Protein AF-A0A1F7RC94-F1 (afdb_monomer)

Secondary structure (DSSP, 8-state):
--PPPPBGGG---SEEEEE-TTS-EEEEEEHHHHHHHHHHTTSEEEEEETTSSSPEEEEE-HHHHHHHHHHHHHHHHHH-----EE-----TT--HHHHHHHHHHHHHHHHTT-EE-

Mean predicted aligned error: 8.9 Å

Nearest PDB structures (foldseek):
  5lmr-assembly1_X  TM=7.359E-01  e=1.288E-11  Thermus thermophilus HB8
  5me0-assembly1_Y  TM=8.996E-01  e=1.123E-08  Geobacillus stearothermophilus
  6o6d-assembly1_A  TM=9.423E-01  e=6.512E-08  Helicobacter pylori J99
  5lmv-assembly1_X  TM=5.964E-01  e=6.833E-10  Thermus thermophilus HB8
  7po1-assembly1_8  TM=5.540E-01  e=9.787E-06  Homo sapiens

pLDDT: mean 89.44, std 8.55, range [38.66, 96.38]

Structure (mmCIF, N/CA/C/O backbone):
data_AF-A0A1F7RC94-F1
#
_entry.id   AF-A0A1F7RC94-F1
#
loop_
_atom_site.group_PDB
_atom_site.id
_atom_site.type_symbol
_atom_site.label_atom_id
_atom_site.label_alt_id
_atom_site.label_comp_id
_atom_site.label_asym_id
_atom_site.label_entity_id
_atom_site.label_seq_id
_atom_site.pdbx_PDB_ins_code
_atom_site.Cartn_x
_atom_site.Cartn_y
_atom_site.Cartn_z
_atom_site.occupancy
_atom_site.B_iso_or_equiv
_atom_site.auth_seq_id
_atom_site.auth_comp_id
_atom_site.auth_asym_id
_atom_site.auth_atom_id
_atom_site.pdbx_PDB_model_num
ATOM 1 N N . MET A 1 1 ? 5.507 -0.490 7.987 1.00 38.66 1 MET A N 1
ATOM 2 C CA . MET A 1 1 ? 5.847 0.823 7.397 1.00 38.66 1 MET A CA 1
ATOM 3 C C . MET A 1 1 ? 5.309 0.850 5.978 1.00 38.66 1 MET A C 1
ATOM 5 O O . MET A 1 1 ? 5.643 -0.045 5.216 1.00 38.66 1 MET A O 1
ATOM 9 N N . SER A 1 2 ? 4.427 1.790 5.629 1.00 47.09 2 SER A N 1
ATOM 10 C CA . SER A 1 2 ? 3.927 1.896 4.250 1.00 47.09 2 SER A CA 1
ATOM 11 C C . SER A 1 2 ? 5.019 2.529 3.392 1.00 47.09 2 SER A C 1
ATOM 13 O O . SER A 1 2 ? 5.044 3.746 3.226 1.00 47.09 2 SER A O 1
ATOM 15 N N . SER A 1 3 ? 5.964 1.711 2.926 1.00 67.31 3 SER A N 1
ATOM 16 C CA . SER A 1 3 ? 7.019 2.153 2.018 1.00 67.31 3 SER A CA 1
ATOM 17 C C . SER A 1 3 ? 6.372 2.704 0.748 1.00 67.31 3 SER A C 1
ATOM 19 O O . SER A 1 3 ? 5.517 2.049 0.143 1.00 67.31 3 SER A O 1
ATOM 21 N N . LYS A 1 4 ? 6.721 3.937 0.377 1.00 80.31 4 LYS A N 1
ATOM 22 C CA . LYS A 1 4 ? 6.312 4.516 -0.904 1.00 80.31 4 LYS A CA 1
ATOM 23 C C . LYS A 1 4 ? 6.844 3.590 -2.010 1.00 80.31 4 LYS A C 1
ATOM 25 O O . LYS A 1 4 ? 8.030 3.260 -1.965 1.00 80.31 4 LYS A O 1
ATOM 30 N N . PRO A 1 5 ? 6.004 3.136 -2.957 1.00 86.00 5 PRO A N 1
ATOM 31 C CA . PRO A 1 5 ? 6.471 2.236 -4.005 1.00 86.00 5 PRO A CA 1
ATOM 32 C C . PRO A 1 5 ? 7.545 2.931 -4.844 1.00 86.00 5 PRO A C 1
ATOM 34 O O . PRO A 1 5 ? 7.466 4.141 -5.088 1.00 86.00 5 PRO A O 1
ATOM 37 N N . ARG A 1 6 ? 8.563 2.170 -5.250 1.00 92.00 6 ARG A N 1
ATOM 38 C CA . ARG A 1 6 ? 9.598 2.658 -6.162 1.00 92.00 6 ARG A CA 1
ATOM 39 C C . ARG A 1 6 ? 9.013 2.708 -7.569 1.00 92.00 6 ARG A C 1
ATOM 41 O O . ARG A 1 6 ? 8.252 1.824 -7.959 1.00 92.00 6 ARG A O 1
ATOM 48 N N . ILE A 1 7 ? 9.349 3.759 -8.304 1.00 93.44 7 ILE A N 1
ATOM 49 C CA . ILE A 1 7 ? 8.833 4.013 -9.649 1.00 93.44 7 ILE A CA 1
ATOM 50 C C . ILE A 1 7 ? 9.990 4.215 -10.619 1.00 93.44 7 ILE A C 1
ATOM 52 O O . ILE A 1 7 ? 10.987 4.841 -10.250 1.00 93.44 7 ILE A O 1
ATOM 56 N N . ASN A 1 8 ? 9.845 3.715 -11.842 1.00 94.19 8 ASN A N 1
ATOM 57 C CA . ASN A 1 8 ? 10.791 3.884 -12.940 1.00 94.19 8 ASN A CA 1
ATOM 58 C C . ASN A 1 8 ? 12.238 3.624 -12.473 1.00 94.19 8 ASN A C 1
ATOM 60 O O . ASN A 1 8 ? 12.543 2.571 -11.910 1.00 94.19 8 ASN A O 1
ATOM 64 N N . GLU A 1 9 ? 13.119 4.611 -12.630 1.00 93.38 9 GLU A N 1
ATOM 65 C CA . GLU A 1 9 ? 14.539 4.517 -12.279 1.00 93.38 9 GLU A CA 1
ATOM 66 C C . GLU A 1 9 ? 14.833 4.329 -10.785 1.00 93.38 9 GLU A C 1
ATOM 68 O O . GLU A 1 9 ? 15.949 3.965 -10.406 1.00 93.38 9 GLU A O 1
ATOM 73 N N . ALA A 1 10 ? 13.848 4.551 -9.912 1.00 92.44 10 ALA A N 1
ATOM 74 C CA . ALA A 1 10 ? 14.007 4.291 -8.488 1.00 92.44 10 ALA A CA 1
ATOM 75 C C . ALA A 1 10 ? 14.023 2.788 -8.167 1.00 92.44 10 ALA A C 1
ATOM 77 O O . ALA A 1 10 ? 14.439 2.416 -7.068 1.00 92.44 10 ALA A O 1
ATOM 78 N N . ILE A 1 11 ? 13.561 1.929 -9.083 1.00 92.44 11 ILE A N 1
ATOM 79 C CA . ILE A 1 11 ? 13.551 0.473 -8.914 1.00 92.44 11 ILE A CA 1
ATOM 80 C C . ILE A 1 11 ? 14.985 -0.045 -9.005 1.00 92.44 11 ILE A C 1
ATOM 82 O O . ILE A 1 11 ? 15.686 0.228 -9.969 1.00 92.44 11 ILE A O 1
ATOM 86 N N . ARG A 1 12 ? 15.432 -0.789 -7.989 1.00 90.94 12 ARG A N 1
ATOM 87 C CA . ARG A 1 12 ? 16.834 -1.233 -7.870 1.00 90.94 12 ARG A CA 1
ATOM 88 C C . ARG A 1 12 ? 17.070 -2.692 -8.244 1.00 90.94 12 ARG A C 1
ATOM 90 O O . ARG A 1 12 ? 18.220 -3.090 -8.326 1.00 90.94 12 ARG A O 1
ATOM 97 N N . ALA A 1 13 ? 16.012 -3.480 -8.404 1.00 91.62 13 ALA A N 1
ATOM 98 C CA . ALA A 1 13 ? 16.143 -4.891 -8.736 1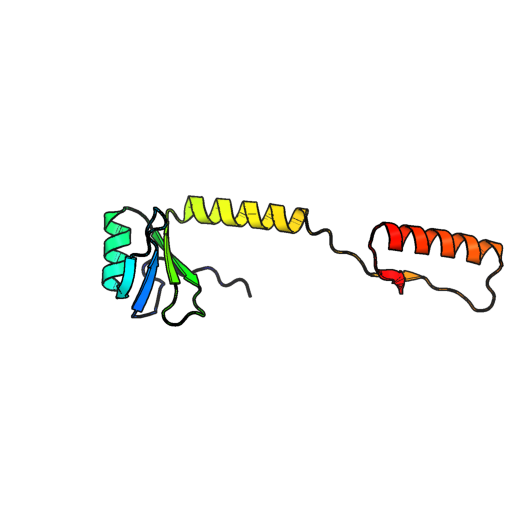.00 91.62 13 ALA A CA 1
ATOM 99 C C . ALA A 1 13 ? 16.565 -5.071 -10.199 1.00 91.62 13 ALA A C 1
ATOM 101 O O . ALA A 1 13 ? 16.080 -4.345 -11.066 1.00 91.62 13 ALA A O 1
ATOM 102 N N . ASP A 1 14 ? 17.426 -6.054 -10.457 1.00 92.62 14 ASP A N 1
ATOM 103 C CA . ASP A 1 14 ? 17.941 -6.344 -11.802 1.00 92.62 14 ASP A CA 1
ATOM 104 C C . ASP A 1 14 ? 16.930 -7.101 -12.669 1.00 92.62 14 ASP A C 1
ATOM 106 O O . ASP A 1 14 ? 16.898 -6.938 -13.889 1.00 92.62 14 ASP A O 1
ATOM 110 N N . SER A 1 15 ? 16.074 -7.905 -12.033 1.00 94.31 15 SER A N 1
ATOM 111 C CA . SER A 1 15 ? 14.989 -8.645 -12.675 1.00 94.31 15 SER A CA 1
ATOM 112 C C . SER A 1 15 ? 13.667 -8.394 -11.961 1.00 94.31 15 SER A C 1
ATOM 114 O O . SER A 1 15 ? 13.606 -8.277 -10.735 1.00 94.31 15 SER A O 1
ATOM 116 N N . LEU A 1 16 ? 12.600 -8.292 -12.748 1.00 95.25 16 LEU A N 1
ATOM 117 C CA . LEU A 1 16 ? 11.264 -7.941 -12.293 1.00 95.25 16 LEU A CA 1
ATOM 118 C C . LEU A 1 16 ? 10.247 -8.858 -12.958 1.00 95.25 16 LEU A C 1
ATOM 120 O O . LEU A 1 16 ? 10.306 -9.105 -14.159 1.00 95.25 16 LEU A O 1
ATOM 124 N N . ARG A 1 17 ? 9.260 -9.319 -12.194 1.00 96.38 17 ARG A N 1
ATOM 125 C CA . ARG A 1 17 ? 8.043 -9.885 -12.777 1.00 96.38 17 ARG A CA 1
ATOM 126 C C . ARG A 1 17 ? 7.136 -8.734 -13.196 1.00 96.38 17 ARG A C 1
ATOM 128 O O . ARG A 1 17 ? 6.635 -8.015 -12.332 1.00 96.38 17 ARG A O 1
ATOM 135 N N . VAL A 1 18 ? 6.932 -8.560 -14.498 1.00 95.81 18 VAL A N 1
ATOM 136 C CA . VAL A 1 18 ? 6.233 -7.402 -15.063 1.00 95.81 18 VAL A CA 1
ATOM 137 C C . VAL A 1 18 ? 4.802 -7.759 -15.453 1.00 95.81 18 VAL A C 1
ATOM 139 O O . VAL A 1 18 ? 4.528 -8.778 -16.089 1.00 95.81 18 VAL A O 1
ATOM 142 N N . ILE A 1 19 ? 3.879 -6.884 -15.065 1.00 95.69 19 ILE A N 1
ATOM 143 C CA . ILE A 1 19 ? 2.472 -6.908 -15.463 1.00 95.69 19 ILE A CA 1
ATOM 144 C C . ILE A 1 19 ? 2.220 -5.677 -16.342 1.00 95.69 19 ILE A C 1
ATOM 146 O O . ILE A 1 19 ? 2.513 -4.556 -15.919 1.00 95.69 19 ILE A O 1
ATOM 150 N N . GLY A 1 20 ? 1.689 -5.888 -17.544 1.00 93.50 20 GLY A N 1
ATOM 151 C CA . GLY A 1 20 ? 1.323 -4.829 -18.484 1.00 93.50 20 GLY A CA 1
ATOM 152 C C . GLY A 1 20 ? 0.128 -3.991 -18.018 1.00 93.50 20 GLY A C 1
ATOM 153 O O . GLY A 1 20 ? -0.521 -4.299 -17.013 1.00 93.50 20 GLY A O 1
ATOM 154 N N . GLU A 1 21 ? -0.173 -2.930 -18.766 1.00 90.81 21 GLU A N 1
ATOM 155 C CA . GLU A 1 21 ? -1.269 -1.994 -18.464 1.00 90.81 21 GLU A CA 1
ATOM 156 C C . GLU A 1 21 ? -2.662 -2.642 -18.504 1.00 90.81 21 GLU A C 1
ATOM 158 O O . GLU A 1 21 ? -3.551 -2.285 -17.730 1.00 90.81 21 GLU A O 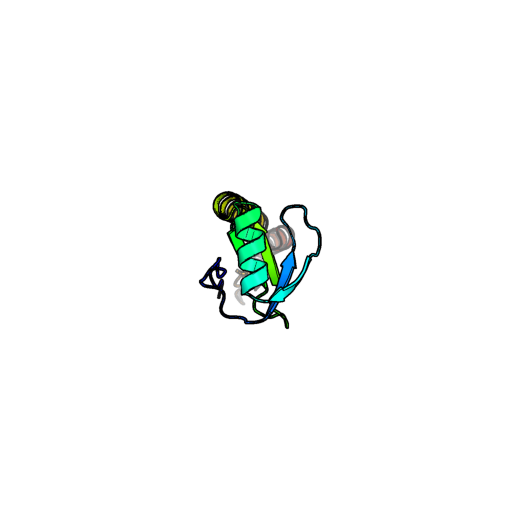1
ATOM 163 N N . ASP A 1 22 ? -2.829 -3.648 -19.360 1.00 87.75 22 ASP A N 1
ATOM 164 C CA . ASP A 1 22 ? -4.054 -4.418 -19.572 1.00 87.75 22 ASP A CA 1
ATOM 165 C C . ASP A 1 22 ? -4.197 -5.588 -18.582 1.00 87.75 22 ASP A C 1
ATOM 167 O O . ASP A 1 22 ? -5.173 -6.338 -18.617 1.00 87.75 22 ASP A O 1
ATOM 171 N N . GLY A 1 23 ? -3.228 -5.745 -17.677 1.00 86.81 23 GLY A N 1
ATOM 172 C CA . GLY A 1 23 ? -3.171 -6.837 -16.715 1.00 86.81 23 GLY A CA 1
ATOM 173 C C . GLY A 1 23 ? -2.546 -8.123 -17.256 1.00 86.81 23 GLY A C 1
ATOM 174 O O . GLY A 1 23 ? -2.493 -9.108 -16.513 1.00 86.81 23 GLY A O 1
ATOM 175 N N . ARG A 1 24 ? -2.035 -8.145 -18.496 1.00 92.19 24 ARG A N 1
ATOM 176 C CA . ARG A 1 24 ? -1.289 -9.300 -19.015 1.00 92.19 24 ARG A CA 1
ATOM 177 C C . ARG A 1 24 ? 0.031 -9.468 -18.274 1.00 92.19 24 ARG A C 1
ATOM 179 O O . ARG A 1 24 ? 0.719 -8.503 -17.946 1.00 92.19 24 ARG A O 1
ATOM 186 N N . GLN A 1 25 ? 0.405 -10.717 -18.019 1.00 92.62 25 GLN A N 1
ATOM 187 C CA . GLN A 1 25 ? 1.720 -11.028 -17.471 1.00 92.62 25 GLN A CA 1
ATOM 188 C C . GLN A 1 25 ? 2.740 -11.029 -18.609 1.00 92.62 25 GLN A C 1
ATOM 190 O O . GLN A 1 25 ? 2.676 -11.884 -19.486 1.00 92.62 25 GLN A O 1
ATOM 195 N N . LEU A 1 26 ? 3.681 -10.086 -18.577 1.00 91.00 26 LEU A N 1
ATOM 196 C CA . LEU A 1 26 ? 4.796 -10.019 -19.528 1.00 91.00 26 LEU A CA 1
ATOM 197 C C . LEU A 1 26 ? 5.942 -10.968 -19.136 1.00 91.00 26 LEU A C 1
ATOM 199 O O . LEU A 1 26 ? 6.898 -11.136 -19.884 1.00 91.00 26 LEU A O 1
ATOM 203 N N . GLY A 1 27 ? 5.830 -11.617 -17.973 1.00 93.00 27 GLY A N 1
ATOM 204 C CA . GLY A 1 27 ? 6.809 -12.575 -17.471 1.00 93.00 27 GLY A CA 1
ATOM 205 C C . GLY A 1 27 ? 7.882 -11.916 -16.610 1.00 93.00 27 GLY A C 1
ATOM 206 O O . GLY A 1 27 ? 7.640 -10.890 -15.971 1.00 93.00 27 GLY A O 1
ATOM 207 N N . VAL A 1 28 ? 9.049 -12.554 -16.529 1.00 95.75 28 VAL A N 1
ATOM 208 C CA . VAL A 1 28 ? 10.218 -12.008 -15.831 1.00 95.75 28 VAL A CA 1
ATOM 209 C C . VAL A 1 28 ? 11.085 -11.302 -16.861 1.00 95.75 28 VAL A C 1
ATOM 211 O O . VAL A 1 28 ? 11.598 -11.948 -17.768 1.00 95.75 28 VAL A O 1
ATOM 214 N N . LEU A 1 29 ? 11.227 -9.991 -16.709 1.00 95.00 29 LEU A N 1
ATOM 215 C CA . LEU A 1 29 ? 12.030 -9.134 -17.572 1.00 95.00 29 LEU A CA 1
ATOM 216 C C . LEU A 1 29 ? 13.196 -8.552 -16.778 1.00 95.00 29 LEU A C 1
ATOM 218 O O . LEU A 1 29 ? 13.122 -8.397 -15.553 1.00 95.00 29 LEU A O 1
ATOM 222 N N . SER A 1 30 ? 14.267 -8.189 -17.474 1.00 96.00 30 SER A N 1
ATOM 223 C CA . SER A 1 30 ? 15.298 -7.339 -16.889 1.00 96.00 30 SER A CA 1
ATOM 224 C C . SER A 1 30 ? 14.731 -5.957 -16.559 1.00 96.00 30 SER A C 1
ATOM 226 O O . SER A 1 30 ? 13.734 -5.501 -17.131 1.00 96.00 30 SER A O 1
ATOM 228 N N . ARG A 1 31 ? 15.399 -5.238 -15.656 1.00 94.56 31 ARG A N 1
ATOM 229 C CA . ARG A 1 31 ? 15.069 -3.841 -15.348 1.00 94.56 31 ARG A CA 1
ATOM 230 C C . ARG A 1 31 ? 14.997 -2.977 -16.611 1.00 94.56 31 ARG A C 1
ATOM 232 O O . ARG A 1 31 ? 14.086 -2.165 -16.740 1.00 94.56 31 ARG A O 1
ATOM 239 N N . ALA A 1 32 ? 15.947 -3.148 -17.529 1.00 94.88 32 ALA A N 1
A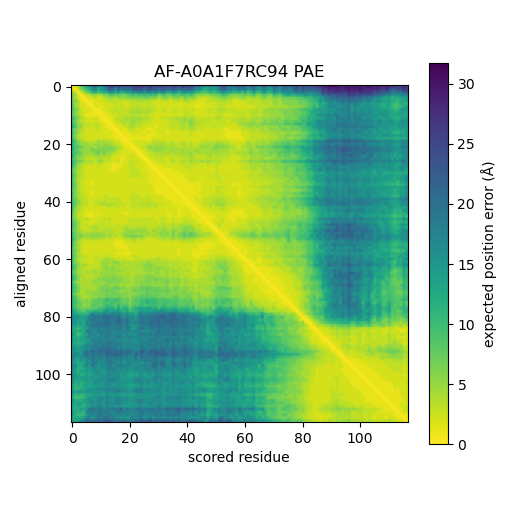TOM 240 C CA . ALA A 1 32 ? 16.029 -2.349 -18.748 1.00 94.88 32 ALA A CA 1
ATOM 241 C C . ALA A 1 32 ? 14.836 -2.599 -19.683 1.00 94.88 32 ALA A C 1
ATOM 243 O O . ALA A 1 32 ? 14.221 -1.642 -20.152 1.00 94.88 32 ALA A O 1
ATOM 244 N N . GLU A 1 33 ? 14.472 -3.866 -19.896 1.00 95.19 33 GLU A N 1
ATOM 245 C CA . GLU A 1 33 ? 13.313 -4.256 -20.709 1.00 95.19 33 GLU A CA 1
ATOM 246 C C . GLU A 1 33 ? 12.002 -3.774 -20.085 1.00 95.19 33 GLU A C 1
ATOM 248 O O . GLU A 1 33 ? 11.150 -3.224 -20.778 1.00 95.19 33 GLU A O 1
ATOM 253 N N . ALA A 1 34 ? 11.858 -3.897 -18.763 1.00 95.00 34 ALA A N 1
ATOM 254 C CA . ALA A 1 34 ? 10.681 -3.414 -18.049 1.00 95.00 34 ALA A CA 1
ATOM 255 C C . ALA A 1 34 ? 10.503 -1.890 -18.191 1.00 95.00 34 ALA A C 1
ATOM 257 O O . ALA A 1 34 ? 9.392 -1.404 -18.408 1.00 95.00 34 ALA A O 1
ATOM 258 N N . LEU A 1 35 ? 11.600 -1.129 -18.096 1.00 95.50 35 LEU A N 1
ATOM 259 C CA . LEU A 1 35 ? 11.602 0.323 -18.302 1.00 95.50 35 LEU A CA 1
ATOM 260 C C . LEU A 1 35 ? 11.358 0.706 -19.765 1.00 95.50 35 LEU A C 1
ATOM 262 O O . LEU A 1 35 ? 10.783 1.758 -20.033 1.00 95.50 35 LEU A O 1
ATOM 266 N N . ALA A 1 36 ? 11.821 -0.100 -20.721 1.00 95.12 36 ALA A N 1
ATOM 267 C CA . ALA A 1 36 ? 11.537 0.109 -22.137 1.00 95.12 36 ALA A CA 1
ATOM 268 C C . ALA A 1 36 ? 10.046 -0.102 -22.434 1.00 95.12 36 ALA A C 1
ATOM 270 O O . ALA A 1 36 ? 9.423 0.788 -23.002 1.00 95.12 36 ALA A O 1
ATOM 271 N N . ALA A 1 37 ? 9.458 -1.198 -21.948 1.00 93.81 37 ALA A N 1
ATOM 272 C CA . ALA A 1 37 ? 8.036 -1.496 -22.116 1.00 93.81 37 ALA A CA 1
ATOM 273 C C . ALA A 1 37 ? 7.131 -0.409 -21.509 1.00 93.81 37 ALA A C 1
ATOM 275 O O . ALA A 1 37 ? 6.134 -0.016 -22.109 1.00 93.81 37 ALA A O 1
ATOM 276 N N . ALA A 1 38 ? 7.491 0.126 -20.337 1.00 94.69 38 ALA A N 1
ATOM 277 C CA . ALA A 1 38 ? 6.754 1.236 -19.734 1.00 94.69 38 ALA A CA 1
ATOM 278 C C . ALA A 1 38 ? 6.840 2.521 -20.579 1.00 94.69 38 ALA A C 1
ATOM 280 O O . ALA A 1 38 ? 5.828 3.186 -20.796 1.00 94.69 38 ALA A O 1
ATOM 281 N N . ARG A 1 39 ? 8.030 2.835 -21.113 1.00 94.25 39 ARG A N 1
ATOM 282 C CA . ARG A 1 39 ? 8.243 3.988 -22.004 1.00 94.25 39 ARG A CA 1
ATOM 283 C C . ARG A 1 39 ? 7.490 3.857 -23.325 1.00 94.25 39 ARG A C 1
ATOM 285 O O . ARG A 1 39 ? 6.934 4.847 -23.782 1.00 94.25 39 ARG A O 1
ATOM 292 N N . GLU A 1 40 ? 7.456 2.665 -23.911 1.00 93.88 40 GLU A N 1
ATOM 293 C CA . GLU A 1 40 ? 6.713 2.381 -25.145 1.00 93.88 40 GLU A CA 1
ATOM 294 C C . GLU A 1 40 ? 5.206 2.588 -24.958 1.00 93.88 40 GLU A C 1
ATOM 296 O O . GLU A 1 40 ? 4.553 3.188 -25.807 1.00 93.88 40 GLU A O 1
ATOM 301 N N . ALA A 1 41 ? 4.673 2.186 -23.802 1.00 91.50 41 ALA A N 1
ATOM 302 C CA . ALA A 1 41 ? 3.284 2.438 -23.431 1.00 91.50 41 ALA A CA 1
ATOM 303 C C . ALA A 1 41 ? 3.008 3.900 -23.013 1.00 91.50 41 ALA A C 1
ATOM 305 O O . ALA A 1 41 ? 1.853 4.278 -22.838 1.00 91.50 41 ALA A O 1
ATOM 306 N N . GLY A 1 42 ? 4.041 4.730 -22.819 1.00 93.31 42 GLY A N 1
ATOM 307 C CA . GLY A 1 42 ? 3.895 6.092 -22.293 1.00 93.31 42 GLY A CA 1
ATOM 308 C C . GLY A 1 42 ? 3.407 6.143 -20.838 1.00 93.31 42 GLY A C 1
ATOM 309 O O . GLY A 1 42 ? 2.770 7.116 -20.435 1.00 93.31 42 GLY A O 1
ATOM 310 N N . LEU A 1 43 ? 3.678 5.094 -20.057 1.00 95.31 43 LEU A N 1
ATOM 311 C CA . LEU A 1 43 ? 3.223 4.908 -18.677 1.00 95.31 43 LEU A CA 1
ATOM 312 C C . LEU A 1 43 ? 4.404 4.740 -17.709 1.00 95.31 43 LEU A C 1
ATOM 314 O O . LEU A 1 43 ? 5.563 4.646 -18.112 1.00 95.31 43 LEU A O 1
ATOM 318 N N . ASP A 1 44 ? 4.108 4.664 -16.409 1.00 94.62 44 ASP A N 1
ATOM 319 C CA . ASP A 1 44 ? 5.112 4.443 -15.371 1.00 94.62 44 ASP A CA 1
ATOM 320 C C . ASP A 1 44 ? 5.240 2.960 -15.004 1.00 94.62 44 ASP A C 1
ATOM 322 O O . ASP A 1 44 ? 4.256 2.234 -14.854 1.00 94.62 44 ASP A O 1
ATOM 326 N N . LEU A 1 45 ? 6.469 2.514 -14.757 1.00 95.31 45 LEU A N 1
ATOM 327 C CA . LEU A 1 45 ? 6.753 1.230 -14.129 1.00 95.31 45 LEU A CA 1
ATOM 328 C C . LEU A 1 45 ? 6.728 1.395 -12.607 1.00 95.31 45 LEU A C 1
ATOM 330 O O . LEU A 1 45 ? 7.573 2.077 -12.030 1.00 95.31 45 LEU A O 1
ATOM 334 N N . VAL A 1 46 ? 5.785 0.746 -11.932 1.00 94.44 46 VAL A N 1
ATOM 335 C CA . VAL A 1 46 ? 5.591 0.865 -10.480 1.00 94.44 46 VAL A CA 1
ATOM 336 C C . VAL A 1 46 ? 5.850 -0.475 -9.803 1.00 94.44 46 VAL A C 1
ATOM 338 O O . VAL A 1 46 ? 5.173 -1.464 -10.081 1.00 94.44 46 VAL A O 1
ATOM 341 N N . GLU A 1 47 ? 6.789 -0.513 -8.861 1.00 92.81 47 GLU A N 1
ATOM 342 C CA . GLU A 1 47 ? 7.042 -1.684 -8.018 1.00 92.81 47 GLU A CA 1
ATOM 343 C C . GLU A 1 47 ? 5.902 -1.848 -7.001 1.00 92.81 47 GLU A C 1
ATOM 345 O O . GLU A 1 47 ? 5.723 -1.034 -6.090 1.00 92.81 47 GLU A O 1
ATOM 350 N N . VAL A 1 48 ? 5.095 -2.898 -7.167 1.00 90.75 48 VAL A N 1
ATOM 351 C CA . VAL A 1 48 ? 3.915 -3.165 -6.328 1.00 90.75 48 VAL A CA 1
ATOM 352 C C . VAL A 1 48 ? 4.196 -4.163 -5.209 1.00 90.75 48 VAL A C 1
ATOM 354 O O . VAL A 1 48 ? 3.556 -4.072 -4.162 1.00 90.75 48 VAL A O 1
ATOM 357 N N . SER A 1 49 ? 5.144 -5.082 -5.412 1.00 90.50 49 SER A N 1
ATOM 358 C CA . SER A 1 49 ? 5.542 -6.086 -4.420 1.00 90.50 49 SER A CA 1
ATOM 359 C C . SER A 1 49 ? 7.068 -6.214 -4.377 1.00 90.50 49 SER A C 1
ATOM 361 O O . SER A 1 49 ? 7.628 -6.982 -5.166 1.00 90.50 49 SER A O 1
ATOM 363 N N . PRO A 1 50 ? 7.746 -5.461 -3.490 1.00 89.06 50 PRO A N 1
ATOM 364 C CA . PRO A 1 50 ? 9.200 -5.529 -3.343 1.00 89.06 50 PRO A CA 1
ATOM 365 C C . PRO A 1 50 ? 9.669 -6.819 -2.652 1.00 89.06 50 PRO A C 1
ATOM 367 O O . PRO A 1 50 ? 10.802 -7.237 -2.853 1.00 89.06 50 PRO A O 1
ATOM 370 N N . ASP A 1 51 ? 8.804 -7.463 -1.862 1.00 89.06 51 ASP A N 1
ATOM 371 C CA . ASP A 1 51 ? 9.160 -8.627 -1.033 1.00 89.06 51 ASP A CA 1
ATOM 372 C C . ASP A 1 51 ? 9.146 -9.958 -1.812 1.00 89.06 51 ASP A C 1
ATOM 374 O O . ASP A 1 51 ? 9.435 -11.020 -1.266 1.00 89.06 51 ASP A O 1
ATOM 378 N N . SER A 1 52 ? 8.769 -9.928 -3.092 1.00 88.75 52 SER A N 1
ATOM 379 C CA . SER A 1 52 ? 8.739 -11.109 -3.958 1.00 88.75 52 SER A CA 1
ATOM 380 C C . SER A 1 52 ? 10.090 -11.342 -4.638 1.00 88.75 52 SER A C 1
ATOM 382 O O . SER A 1 52 ? 10.819 -10.398 -4.923 1.00 88.75 52 SER A O 1
ATOM 384 N N . SER A 1 53 ? 10.410 -12.598 -4.963 1.00 88.31 53 SER A N 1
ATOM 385 C CA . SER A 1 53 ? 11.597 -12.956 -5.753 1.00 88.31 53 SER A CA 1
ATOM 386 C C . SER A 1 53 ? 11.176 -13.631 -7.068 1.00 88.31 53 SER A C 1
ATOM 388 O O . SER A 1 53 ? 10.683 -14.761 -7.033 1.00 88.31 53 SER A O 1
ATOM 390 N N . PRO A 1 54 ? 11.316 -12.974 -8.236 1.00 91.50 54 PRO A N 1
ATOM 391 C CA . PRO A 1 54 ? 11.696 -11.568 -8.442 1.00 91.50 54 PRO A CA 1
ATOM 392 C C . PRO A 1 54 ? 10.592 -10.574 -8.006 1.00 91.50 54 PRO A C 1
ATOM 394 O O . PRO A 1 54 ? 9.412 -10.960 -7.985 1.00 91.50 54 PRO A O 1
ATOM 397 N N . PRO A 1 55 ? 10.939 -9.309 -7.680 1.00 94.50 55 PRO A N 1
ATOM 398 C CA . PRO A 1 55 ? 9.965 -8.280 -7.313 1.00 94.50 55 PRO A CA 1
ATOM 399 C C . PRO A 1 55 ? 8.937 -8.047 -8.415 1.00 94.50 55 PRO A C 1
ATOM 401 O O . PRO A 1 55 ? 9.236 -8.181 -9.603 1.00 94.50 55 PRO A O 1
ATOM 404 N N . VAL A 1 56 ? 7.707 -7.704 -8.031 1.00 94.50 56 VAL A N 1
ATOM 405 C CA . VAL A 1 56 ? 6.611 -7.515 -8.991 1.00 94.50 56 VAL A CA 1
ATOM 406 C C . VAL A 1 56 ? 6.456 -6.037 -9.317 1.00 94.50 56 VAL A C 1
ATOM 408 O O . VAL A 1 56 ? 6.214 -5.220 -8.423 1.00 94.50 56 VAL A O 1
ATOM 411 N N . ALA A 1 57 ? 6.527 -5.714 -10.605 1.00 94.94 57 ALA A N 1
ATOM 412 C CA . ALA A 1 57 ? 6.293 -4.384 -11.144 1.00 94.94 57 ALA A CA 1
ATOM 413 C C . ALA A 1 57 ? 5.071 -4.378 -12.072 1.00 94.94 57 ALA A C 1
ATOM 415 O O . ALA A 1 57 ? 4.764 -5.369 -12.736 1.00 94.94 57 ALA A O 1
ATOM 416 N N . ARG A 1 58 ? 4.355 -3.256 -12.112 1.00 94.88 58 ARG A N 1
ATOM 417 C CA . ARG A 1 58 ? 3.199 -3.054 -12.985 1.00 94.88 58 ARG A CA 1
ATOM 418 C C . ARG A 1 58 ? 3.357 -1.766 -13.778 1.00 94.88 58 ARG A C 1
ATOM 420 O O . ARG A 1 58 ? 3.729 -0.749 -13.200 1.00 94.88 58 ARG A O 1
ATOM 427 N N . ILE A 1 59 ? 3.039 -1.820 -15.065 1.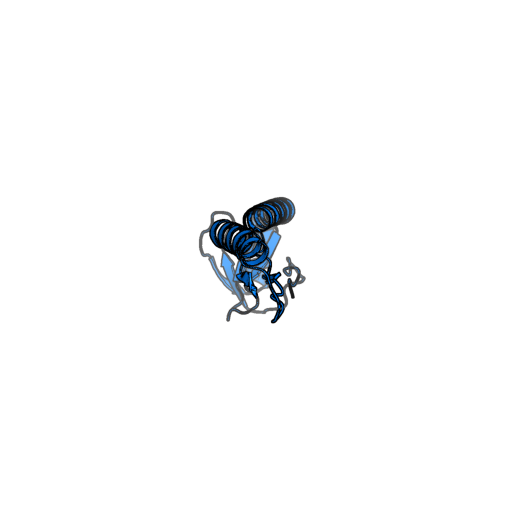00 95.56 59 ILE A N 1
ATOM 428 C CA . ILE A 1 59 ? 3.000 -0.657 -15.951 1.00 95.56 59 ILE A CA 1
ATOM 429 C C . ILE A 1 59 ? 1.637 0.026 -15.781 1.00 95.56 59 ILE A C 1
ATOM 431 O O . ILE A 1 59 ? 0.609 -0.583 -16.066 1.00 95.56 59 ILE A O 1
ATOM 435 N N . VAL A 1 60 ? 1.607 1.246 -15.242 1.00 93.75 60 VAL A N 1
ATOM 436 C CA . VAL A 1 60 ? 0.382 2.021 -14.972 1.00 93.75 60 VAL A CA 1
ATOM 437 C C . VAL A 1 60 ? 0.658 3.523 -14.968 1.00 93.75 60 VAL A C 1
ATOM 439 O O . VAL A 1 60 ? 1.765 3.957 -14.683 1.00 93.75 60 VAL A O 1
ATOM 442 N N . ASP A 1 61 ? -0.381 4.335 -15.161 1.00 93.38 61 ASP A N 1
ATOM 443 C CA . ASP A 1 61 ? -0.343 5.761 -14.809 1.00 93.38 61 ASP A CA 1
ATOM 444 C C . ASP A 1 61 ? -0.253 5.906 -13.279 1.00 93.38 61 ASP A C 1
ATOM 446 O O . ASP A 1 61 ? -1.205 5.582 -12.549 1.00 93.38 61 ASP A O 1
ATOM 450 N N . TRP A 1 62 ? 0.889 6.387 -12.775 1.00 88.81 62 TRP A N 1
ATOM 451 C CA . TRP A 1 62 ? 1.126 6.519 -11.339 1.00 88.81 62 TRP A CA 1
ATOM 452 C C . TRP A 1 62 ? 0.155 7.493 -10.661 1.00 88.81 62 TRP A C 1
ATOM 454 O O . TRP A 1 62 ? -0.299 7.232 -9.541 1.00 88.81 62 TRP A O 1
ATOM 464 N N . GLY A 1 63 ? -0.199 8.597 -11.319 1.00 87.50 63 GLY A N 1
ATOM 465 C CA . GLY A 1 63 ? -1.100 9.610 -10.773 1.00 87.50 63 GLY A CA 1
ATOM 466 C C . GLY A 1 63 ? -2.492 9.037 -10.521 1.00 87.50 63 GLY A C 1
ATOM 467 O O . GLY A 1 63 ? -3.014 9.094 -9.398 1.00 87.50 63 GLY A O 1
ATOM 468 N N . LYS A 1 64 ? -3.064 8.396 -11.544 1.00 88.62 64 LYS A N 1
ATOM 469 C CA . LYS A 1 64 ? -4.367 7.727 -11.462 1.00 88.62 64 LYS A CA 1
ATOM 470 C C . LYS A 1 64 ? -4.333 6.565 -10.473 1.00 88.62 64 LYS A C 1
ATOM 472 O O . LYS A 1 64 ? -5.248 6.431 -9.654 1.00 88.62 64 LYS A O 1
ATOM 477 N N . TYR A 1 65 ? -3.278 5.754 -10.502 1.00 86.69 65 TYR A N 1
ATOM 478 C CA . TYR A 1 65 ? -3.117 4.613 -9.605 1.00 86.69 65 TYR A CA 1
ATOM 479 C C . TYR A 1 65 ? -3.030 5.041 -8.136 1.00 86.69 65 TYR A C 1
ATOM 481 O O . TYR A 1 65 ? -3.748 4.506 -7.286 1.00 86.69 65 TYR A O 1
ATOM 489 N N . ASN A 1 66 ? -2.211 6.046 -7.818 1.00 87.19 66 ASN A N 1
ATOM 490 C CA . ASN A 1 66 ? -2.054 6.542 -6.454 1.00 87.19 66 ASN A CA 1
ATOM 491 C C . ASN A 1 66 ? -3.350 7.170 -5.921 1.00 87.19 66 ASN A C 1
ATOM 493 O O . ASN A 1 66 ? -3.714 6.943 -4.762 1.00 87.19 66 ASN A O 1
ATOM 497 N N . TYR A 1 67 ? -4.090 7.896 -6.767 1.00 87.31 67 TYR A N 1
ATOM 498 C CA . TYR A 1 67 ? -5.405 8.426 -6.408 1.00 87.31 67 TYR A CA 1
ATOM 499 C C . TYR A 1 67 ? -6.396 7.303 -6.081 1.00 87.31 67 TYR A C 1
ATOM 501 O O . TYR A 1 67 ? -7.023 7.313 -5.018 1.00 87.31 67 TYR A O 1
ATOM 509 N N . GLN A 1 68 ? -6.511 6.297 -6.954 1.00 86.88 68 GLN A N 1
ATOM 510 C CA . GLN A 1 68 ? -7.407 5.158 -6.740 1.00 86.88 68 GLN A CA 1
ATOM 511 C C . GLN A 1 68 ? -7.038 4.370 -5.481 1.00 86.88 68 GLN A C 1
ATOM 513 O O . GLN A 1 68 ? -7.914 4.082 -4.662 1.00 86.88 68 GLN A O 1
ATOM 518 N N . ARG A 1 69 ? -5.745 4.091 -5.280 1.0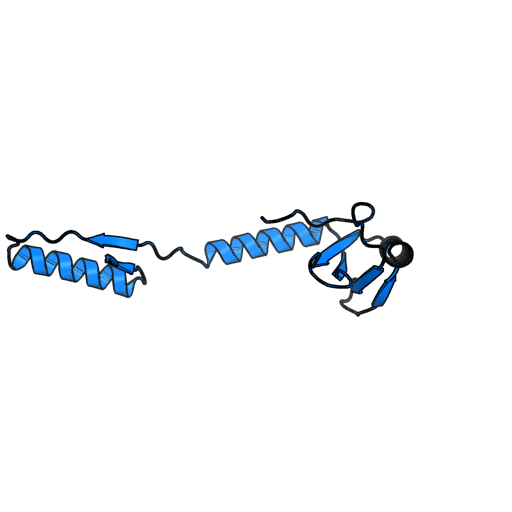0 84.81 69 ARG A N 1
ATOM 519 C CA . ARG A 1 69 ? -5.223 3.413 -4.089 1.00 84.81 69 ARG A CA 1
ATOM 520 C C . ARG A 1 69 ? -5.553 4.192 -2.822 1.00 84.81 69 ARG A C 1
ATOM 522 O O . ARG A 1 69 ? -6.081 3.622 -1.872 1.00 84.81 69 ARG A O 1
ATOM 529 N N . THR A 1 70 ? -5.302 5.498 -2.812 1.00 85.81 70 THR A N 1
ATOM 530 C CA . THR A 1 70 ? -5.590 6.362 -1.657 1.00 85.81 70 THR A CA 1
ATOM 531 C C . THR A 1 70 ? -7.084 6.401 -1.354 1.00 85.81 70 THR A C 1
ATOM 533 O O . THR A 1 70 ? -7.484 6.220 -0.204 1.00 85.81 70 THR A O 1
ATOM 536 N N . LYS A 1 71 ? -7.930 6.542 -2.380 1.00 87.69 71 LYS A N 1
ATOM 537 C CA . LYS A 1 71 ? -9.391 6.515 -2.235 1.00 87.69 71 LYS A CA 1
ATOM 538 C C . LYS A 1 71 ? -9.883 5.170 -1.698 1.00 87.69 71 LYS A C 1
ATOM 540 O O . LYS A 1 71 ? -10.765 5.134 -0.842 1.00 87.69 71 LYS A O 1
ATOM 545 N N . GLN A 1 72 ? -9.317 4.061 -2.169 1.00 86.38 72 GLN A N 1
ATOM 546 C CA . GLN A 1 72 ? -9.646 2.725 -1.674 1.00 86.38 72 GLN A CA 1
ATOM 547 C C . GLN A 1 72 ? -9.215 2.540 -0.214 1.00 86.38 72 GLN A C 1
ATOM 549 O O . GLN A 1 72 ? -10.003 2.030 0.579 1.00 86.38 72 GLN A O 1
ATOM 554 N N . LEU A 1 73 ? -8.021 3.009 0.160 1.00 84.75 73 LEU A N 1
ATOM 555 C CA . LEU A 1 73 ? -7.522 2.979 1.538 1.00 84.75 73 LEU A CA 1
ATOM 556 C C . LEU A 1 73 ? -8.362 3.848 2.482 1.00 84.75 73 LEU A C 1
ATOM 558 O O . LEU A 1 73 ? -8.623 3.457 3.615 1.00 84.75 73 LEU A O 1
ATOM 562 N N . GLN A 1 74 ? -8.822 5.016 2.035 1.00 84.75 74 GLN A N 1
ATOM 563 C CA . GLN A 1 74 ? -9.745 5.846 2.812 1.00 84.75 74 GLN A CA 1
ATOM 564 C C . GLN A 1 74 ? -11.096 5.151 2.995 1.00 84.75 74 GLN A C 1
ATOM 566 O O . GLN A 1 74 ? -11.617 5.112 4.106 1.00 84.75 74 GLN A O 1
ATOM 571 N N . LYS A 1 75 ? -11.640 4.539 1.933 1.00 84.81 75 LYS A N 1
ATOM 572 C CA . LYS A 1 75 ? -12.876 3.747 2.016 1.00 84.81 75 LYS A CA 1
ATOM 573 C C . LYS A 1 75 ? -12.731 2.550 2.954 1.00 84.81 75 LYS A C 1
ATOM 575 O O . LYS A 1 75 ? -13.653 2.285 3.718 1.00 84.81 75 LYS A O 1
ATOM 580 N N . SER A 1 76 ? -11.614 1.822 2.910 1.00 80.12 76 SER A N 1
ATOM 581 C CA . SER A 1 76 ? -11.392 0.679 3.802 1.00 80.12 76 SER A CA 1
ATOM 582 C C . SER A 1 76 ? -11.243 1.126 5.254 1.00 80.12 76 SER A C 1
ATOM 584 O O . SER A 1 76 ? -11.902 0.551 6.113 1.00 80.12 76 SER A O 1
ATOM 586 N N . ARG A 1 77 ? -10.496 2.209 5.513 1.00 78.31 77 ARG A N 1
ATOM 587 C CA . ARG A 1 77 ? -10.388 2.831 6.843 1.00 78.31 77 ARG A CA 1
ATOM 588 C C . ARG A 1 77 ? -11.734 3.309 7.381 1.00 78.31 77 ARG A C 1
ATOM 590 O O . ARG A 1 77 ? -12.026 3.089 8.546 1.00 78.31 77 ARG A O 1
ATOM 597 N N . ALA A 1 78 ? -12.560 3.932 6.541 1.00 77.62 78 ALA A N 1
ATOM 598 C CA . ALA A 1 78 ? -13.893 4.385 6.935 1.00 77.62 78 ALA A CA 1
ATOM 599 C C . ALA A 1 78 ? -14.840 3.215 7.253 1.00 77.62 78 ALA A C 1
ATOM 601 O O . ALA A 1 78 ? -15.682 3.325 8.142 1.00 77.62 78 ALA A O 1
ATOM 602 N N . LYS A 1 79 ? -14.701 2.087 6.542 1.00 76.81 79 LYS A N 1
ATOM 603 C CA . LYS A 1 79 ? -15.464 0.859 6.816 1.00 76.81 79 LYS A CA 1
ATOM 604 C C . LYS A 1 79 ? -15.000 0.161 8.092 1.00 76.81 79 LYS A C 1
ATOM 606 O O . LYS A 1 79 ? -15.830 -0.354 8.835 1.00 76.81 79 LYS A O 1
ATOM 611 N N . SER A 1 80 ? -13.698 0.141 8.358 1.00 68.25 80 SER A N 1
ATOM 612 C CA . SER A 1 80 ? -13.147 -0.407 9.593 1.00 68.25 80 SER A CA 1
ATOM 613 C C . SER A 1 80 ? -13.322 0.596 10.737 1.00 68.25 80 SER A C 1
ATOM 615 O O . SER A 1 80 ? -12.388 1.318 11.082 1.00 68.25 80 SER A O 1
ATOM 617 N N . LYS A 1 81 ? -14.513 0.660 11.340 1.00 69.38 81 LYS A N 1
ATOM 618 C CA . LYS A 1 81 ? -14.660 1.327 12.640 1.00 69.38 81 LYS A CA 1
ATOM 619 C C . LYS A 1 81 ? -13.839 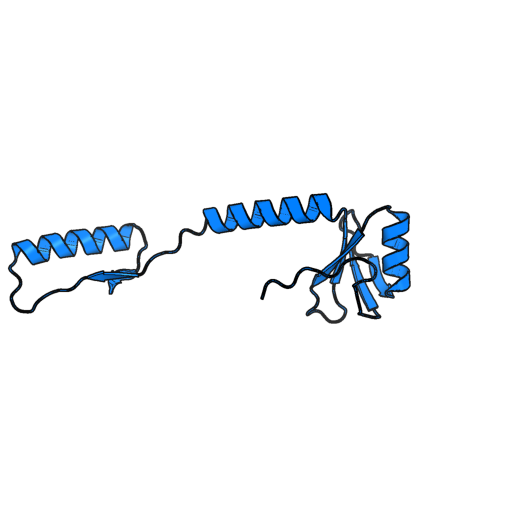0.535 13.667 1.00 69.38 81 LYS A C 1
ATOM 621 O O . LYS A 1 81 ? -14.102 -0.660 13.822 1.00 69.38 81 LYS A O 1
ATOM 626 N N . P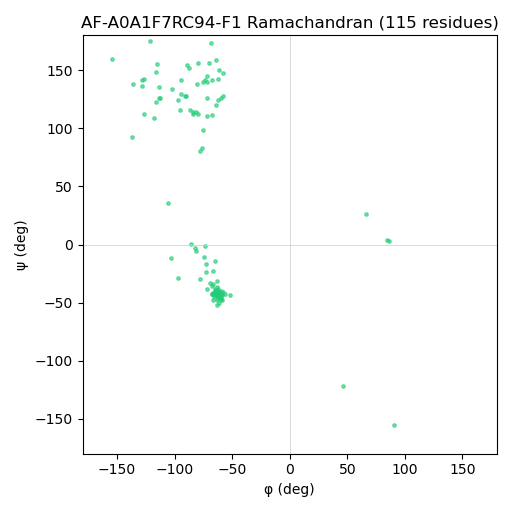RO A 1 82 ? -12.838 1.131 14.336 1.00 67.69 82 PRO A N 1
ATOM 627 C CA . PRO A 1 82 ? -12.125 0.429 15.390 1.00 67.69 82 PRO A CA 1
ATOM 628 C C . PRO A 1 82 ? -13.116 0.085 16.506 1.00 67.69 82 PRO A C 1
ATOM 630 O O . PRO A 1 82 ? -13.828 0.946 17.021 1.00 67.69 82 PRO A O 1
ATOM 633 N N . LEU A 1 83 ? -13.192 -1.199 16.849 1.00 77.69 83 LEU A N 1
ATOM 634 C CA . LEU A 1 83 ? -13.948 -1.652 18.007 1.00 77.69 83 LEU A CA 1
ATOM 635 C C . LEU A 1 83 ? -13.136 -1.295 19.251 1.00 77.69 83 LEU A C 1
ATOM 637 O O . LEU A 1 83 ? -12.183 -1.989 19.605 1.00 77.69 83 LEU A O 1
ATOM 641 N N . ASP A 1 84 ? -13.492 -0.179 19.884 1.00 82.31 84 ASP A N 1
ATOM 642 C CA . ASP A 1 84 ? -12.837 0.261 21.115 1.00 82.31 84 ASP A CA 1
ATOM 643 C C . ASP A 1 84 ? -13.005 -0.757 22.248 1.00 82.31 84 ASP A C 1
ATOM 645 O O . ASP A 1 84 ? -14.042 -1.418 22.366 1.00 82.31 84 ASP A O 1
ATOM 649 N N . MET A 1 85 ? -12.013 -0.804 23.138 1.00 88.81 85 MET A N 1
ATOM 650 C CA . MET A 1 85 ? -12.139 -1.453 24.439 1.00 88.81 85 MET A CA 1
ATOM 651 C C . MET A 1 85 ? -12.773 -0.474 25.435 1.00 88.81 85 MET A C 1
ATOM 653 O O . MET A 1 85 ? -12.160 0.530 25.798 1.00 88.81 85 MET A O 1
ATOM 657 N N . LYS A 1 86 ? -13.996 -0.754 25.888 1.00 92.06 86 LYS A N 1
ATOM 658 C CA . LYS A 1 86 ? -14.684 0.029 26.923 1.00 92.06 86 LYS A CA 1
ATOM 659 C C . LYS A 1 86 ? -14.353 -0.546 28.299 1.00 92.06 86 LYS A C 1
ATOM 661 O O . LYS A 1 86 ? -14.509 -1.742 28.517 1.00 92.06 86 LYS A O 1
ATOM 666 N N . GLN A 1 87 ? -13.895 0.297 29.220 1.00 91.38 87 GLN A N 1
ATOM 667 C CA . GLN A 1 87 ? -13.617 -0.116 30.597 1.00 91.38 87 GLN A CA 1
ATOM 668 C C . GLN A 1 87 ? -14.827 0.166 31.492 1.00 91.38 87 GLN A C 1
ATOM 670 O O . GLN A 1 87 ? -15.335 1.288 31.501 1.00 91.38 87 GLN A O 1
ATOM 675 N N . MET A 1 88 ? -15.273 -0.826 32.259 1.00 91.50 88 MET A N 1
ATOM 676 C CA . MET A 1 88 ? -16.412 -0.734 33.171 1.00 91.50 88 MET A CA 1
ATOM 677 C C . MET A 1 88 ? -16.000 -1.171 34.576 1.00 91.50 88 MET A C 1
ATOM 679 O O . MET A 1 88 ? -15.725 -2.334 34.840 1.00 91.50 88 MET A O 1
ATOM 683 N N . ARG A 1 89 ? -15.987 -0.224 35.519 1.00 90.69 89 ARG A N 1
ATOM 684 C CA . ARG A 1 89 ? -15.640 -0.503 36.919 1.00 90.69 89 ARG A CA 1
ATOM 685 C C . ARG A 1 89 ? -16.879 -0.854 37.739 1.00 90.69 89 ARG A C 1
ATOM 687 O O . ARG A 1 89 ? -17.844 -0.082 37.795 1.00 90.69 89 ARG A O 1
ATOM 694 N N . ILE A 1 90 ? -16.815 -1.983 38.437 1.00 91.56 90 ILE A N 1
ATOM 695 C CA . ILE A 1 90 ? -17.823 -2.430 39.402 1.00 91.56 90 ILE A CA 1
ATOM 696 C C . ILE A 1 90 ? -17.178 -2.405 40.790 1.00 91.56 90 ILE A C 1
ATOM 698 O O . ILE A 1 90 ? -16.091 -2.944 40.983 1.00 91.56 90 ILE A O 1
ATOM 702 N N . GLY A 1 91 ? -17.811 -1.709 41.735 1.00 91.38 91 GLY A N 1
ATOM 703 C CA . GLY A 1 91 ? -17.347 -1.642 43.121 1.00 91.38 91 GLY A CA 1
ATOM 704 C C . GLY 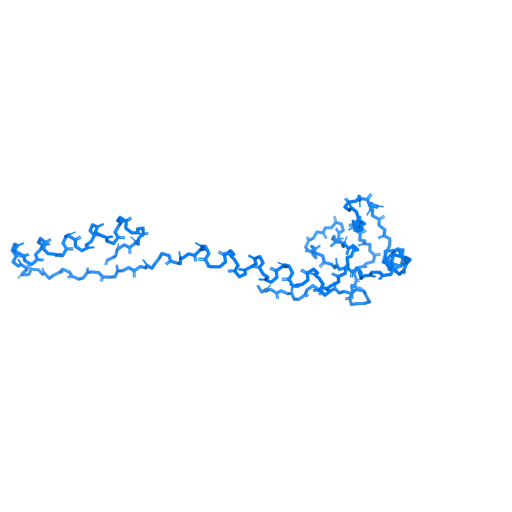A 1 91 ? -17.933 -2.775 43.962 1.00 91.38 91 GLY A C 1
ATOM 705 O O . GLY A 1 91 ? -19.026 -3.249 43.674 1.00 91.38 91 GLY A O 1
ATOM 706 N N . LEU A 1 92 ? -17.239 -3.168 45.034 1.00 90.56 92 LEU A N 1
ATOM 707 C CA . LEU A 1 92 ? -17.668 -4.265 45.919 1.00 90.56 92 LEU A CA 1
ATOM 708 C C . LEU A 1 92 ? -18.958 -3.963 46.708 1.00 90.56 92 LEU A C 1
ATOM 710 O O . LEU A 1 92 ? -19.642 -4.888 47.125 1.00 90.56 92 LEU A O 1
ATOM 714 N N . LYS A 1 93 ? -19.298 -2.681 46.911 1.00 93.00 93 LYS A N 1
ATOM 715 C CA . LYS A 1 93 ? -20.512 -2.223 47.620 1.00 93.00 93 LYS A CA 1
ATOM 716 C C . LYS A 1 93 ? -21.576 -1.660 46.665 1.00 93.00 93 LYS A C 1
ATOM 718 O O . LYS A 1 93 ? -22.200 -0.646 46.963 1.00 93.00 93 LYS A O 1
ATOM 723 N N . ILE A 1 94 ? -21.704 -2.238 45.473 1.00 92.50 94 ILE A N 1
ATOM 724 C CA . ILE A 1 94 ? -22.676 -1.785 44.471 1.00 92.50 94 ILE A CA 1
ATOM 725 C C . ILE A 1 94 ? -24.106 -2.159 44.890 1.00 92.50 94 ILE A C 1
ATOM 727 O O . ILE A 1 94 ? -24.331 -3.247 45.414 1.00 92.50 94 ILE A O 1
ATOM 731 N N . SER A 1 95 ? -25.066 -1.257 44.671 1.00 94.12 95 SER A N 1
ATOM 732 C CA . SER A 1 95 ? -26.486 -1.564 44.861 1.00 94.12 95 SER A CA 1
ATOM 733 C C . SER A 1 95 ? -27.041 -2.328 43.659 1.00 94.12 95 SER A C 1
ATOM 735 O O . SER A 1 95 ? -26.531 -2.211 42.544 1.00 94.12 95 SER A O 1
ATOM 737 N N . GLU A 1 96 ? -28.117 -3.082 43.868 1.00 93.06 96 GLU A N 1
ATOM 738 C CA . GLU A 1 96 ? -28.766 -3.870 42.812 1.00 93.06 96 GLU A CA 1
ATOM 739 C C . GLU A 1 96 ? -29.179 -3.001 41.612 1.00 93.06 96 GLU A C 1
ATOM 741 O O . GLU A 1 96 ? -28.873 -3.322 40.464 1.00 93.06 96 GLU A O 1
ATOM 746 N N . HIS A 1 97 ? -29.741 -1.819 41.881 1.00 93.31 97 HIS A N 1
ATOM 747 C CA . HIS A 1 97 ? -30.121 -0.873 40.834 1.00 93.31 97 HIS A CA 1
ATOM 748 C C . HIS A 1 97 ? -28.921 -0.354 40.015 1.00 93.31 97 HIS A C 1
ATOM 750 O O . HIS A 1 97 ? -28.998 -0.284 38.786 1.00 93.31 97 HIS A O 1
ATOM 756 N N . ASP A 1 98 ? -27.793 -0.009 40.656 1.00 92.31 98 ASP A N 1
ATOM 757 C CA . ASP A 1 98 ? -26.594 0.451 39.929 1.00 92.31 98 ASP A CA 1
ATOM 758 C C . ASP A 1 98 ? -25.973 -0.686 39.102 1.00 92.31 98 ASP A C 1
ATOM 760 O O . ASP A 1 98 ? -25.516 -0.473 37.973 1.00 92.31 98 ASP A O 1
ATOM 764 N N . LEU A 1 99 ? -26.014 -1.918 39.621 1.00 93.44 99 LEU A N 1
ATOM 765 C CA . LEU A 1 99 ? -25.545 -3.098 38.902 1.00 93.44 99 LEU A CA 1
ATOM 766 C C . LEU A 1 99 ? -26.352 -3.330 37.619 1.00 93.44 99 LEU A C 1
ATOM 768 O O . LEU A 1 99 ? -25.760 -3.520 36.553 1.00 93.44 99 LEU A O 1
ATOM 772 N N . GLU A 1 100 ? -27.681 -3.250 37.680 1.00 94.38 100 GLU A N 1
ATOM 773 C CA . GLU A 1 100 ? -28.543 -3.384 36.501 1.00 94.38 100 GLU A CA 1
ATOM 774 C C . GLU A 1 100 ? -28.266 -2.312 35.443 1.00 94.38 100 GLU A C 1
ATOM 776 O O . GLU A 1 100 ? -28.176 -2.615 34.248 1.00 94.38 100 GLU A O 1
ATOM 781 N N . VAL A 1 101 ? -28.089 -1.053 35.860 1.00 94.50 101 VAL A N 1
ATOM 782 C CA . VAL A 1 101 ? -27.749 0.054 34.951 1.00 94.50 101 VAL A CA 1
ATOM 783 C C . VAL A 1 101 ? -26.427 -0.227 34.236 1.00 94.50 101 VAL A C 1
ATOM 785 O O . VAL A 1 101 ? -26.324 -0.033 33.019 1.00 94.50 101 VAL A O 1
ATOM 788 N N . LYS A 1 102 ? -25.413 -0.712 34.963 1.00 93.00 102 LYS A N 1
ATOM 789 C CA . LYS A 1 102 ? -24.113 -1.062 34.380 1.00 93.00 102 LYS A CA 1
ATOM 790 C C . LYS A 1 102 ? -24.209 -2.259 33.445 1.00 93.00 102 LYS A C 1
ATOM 792 O O . LYS A 1 102 ? -23.658 -2.188 32.350 1.00 93.00 102 LYS A O 1
ATOM 797 N N . LEU A 1 103 ? -24.951 -3.303 33.806 1.00 93.88 103 LEU A N 1
ATOM 798 C CA . LEU A 1 103 ? -25.180 -4.469 32.948 1.00 93.88 103 LEU A CA 1
ATOM 799 C C . LEU A 1 103 ? -25.864 -4.090 31.630 1.00 93.88 103 LEU A C 1
ATOM 801 O O . LEU A 1 103 ? -25.436 -4.556 30.575 1.00 93.88 103 LEU A O 1
ATOM 805 N N . AR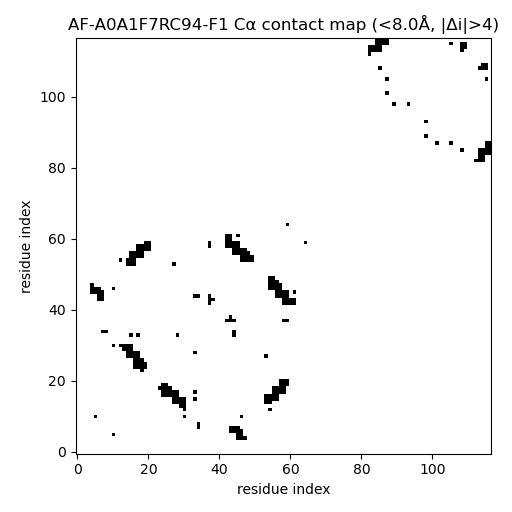G A 1 104 ? -26.866 -3.199 31.654 1.00 95.19 104 ARG A N 1
ATOM 806 C CA . ARG A 1 104 ? -27.494 -2.685 30.423 1.00 95.19 104 ARG A CA 1
ATOM 807 C C . ARG A 1 104 ? -26.482 -1.985 29.516 1.00 95.19 104 ARG A C 1
ATOM 809 O O . ARG A 1 104 ? -26.461 -2.257 28.320 1.00 95.19 104 ARG A O 1
ATOM 816 N N . LYS A 1 105 ? -25.600 -1.150 30.075 1.00 93.88 105 LYS A N 1
ATOM 817 C CA . LYS A 1 105 ? -24.526 -0.491 29.308 1.00 93.88 105 LYS A CA 1
ATOM 818 C C . LYS A 1 105 ? -23.515 -1.489 28.742 1.00 93.88 105 LYS A C 1
ATOM 820 O O . LYS A 1 105 ? -23.124 -1.359 27.588 1.00 93.88 105 LYS A O 1
ATOM 825 N N . VAL A 1 106 ? -23.116 -2.499 29.520 1.00 94.25 106 VAL A N 1
ATOM 826 C CA . VAL A 1 106 ? -22.224 -3.571 29.040 1.00 94.25 106 VAL A CA 1
ATOM 827 C C . VAL A 1 106 ? -22.856 -4.306 27.858 1.00 94.25 106 VAL A C 1
ATOM 829 O O . VAL A 1 106 ? -22.193 -4.478 26.840 1.00 94.25 106 VAL A O 1
ATOM 832 N N . ARG A 1 107 ? -24.138 -4.682 27.954 1.00 94.38 107 ARG A N 1
ATOM 833 C CA . ARG A 1 107 ? -24.870 -5.334 26.855 1.00 94.38 107 ARG A CA 1
ATOM 834 C C . ARG A 1 107 ? -24.912 -4.461 25.603 1.00 94.38 107 ARG A C 1
ATOM 836 O O . ARG A 1 107 ? -24.534 -4.936 24.542 1.00 94.38 107 ARG A O 1
ATOM 843 N N . GLN A 1 108 ? -25.244 -3.177 25.745 1.00 93.50 108 GLN A N 1
ATOM 844 C CA . GLN A 1 108 ? -25.232 -2.224 24.628 1.00 93.50 108 GLN A CA 1
ATOM 845 C C . GLN A 1 108 ? -23.852 -2.113 23.964 1.00 93.50 108 GLN A C 1
ATOM 847 O O . GLN A 1 108 ? -23.755 -2.059 22.740 1.00 93.50 108 GLN A O 1
ATOM 852 N N . PHE A 1 109 ? -22.767 -2.100 24.747 1.00 92.12 109 PHE A N 1
ATOM 853 C CA . PHE A 1 109 ? -21.414 -2.074 24.191 1.00 92.12 109 PHE A CA 1
ATOM 854 C C . PHE A 1 109 ? -21.072 -3.357 23.431 1.00 92.12 109 PHE A C 1
ATOM 856 O O . PHE A 1 109 ? -20.500 -3.267 22.346 1.00 92.12 109 PHE A O 1
ATOM 863 N N . LEU A 1 110 ? -21.450 -4.524 23.956 1.00 90.94 110 LEU A N 1
ATOM 864 C CA . LEU A 1 110 ? -21.236 -5.811 23.291 1.00 90.94 110 LEU A CA 1
ATOM 865 C C . LEU A 1 110 ? -22.062 -5.939 22.001 1.00 90.94 110 LEU A C 1
ATOM 867 O O . LEU A 1 110 ? -21.526 -6.377 20.987 1.00 90.94 110 LEU A O 1
ATOM 871 N N . GLU A 1 111 ? -23.325 -5.503 22.004 1.00 91.88 111 GLU A N 1
ATOM 872 C CA . GLU A 1 111 ? -24.196 -5.474 20.815 1.00 91.88 111 GLU A CA 1
ATOM 873 C C . GLU A 1 111 ? -23.656 -4.537 19.726 1.00 91.88 111 GLU A C 1
ATOM 875 O O . GLU A 1 111 ? -23.704 -4.860 18.541 1.00 91.88 111 GLU A O 1
ATOM 880 N N . ALA A 1 112 ? -23.059 -3.409 20.120 1.00 87.38 112 ALA A N 1
ATOM 881 C CA . ALA A 1 112 ? -22.345 -2.509 19.214 1.00 87.38 112 ALA A CA 1
ATOM 882 C C . ALA A 1 112 ? -20.975 -3.057 18.746 1.00 87.38 112 ALA A C 1
ATOM 884 O O . ALA A 1 112 ? -20.286 -2.404 17.960 1.00 87.38 112 ALA A O 1
ATOM 885 N N . GLY A 1 113 ? -20.569 -4.242 19.220 1.00 85.75 113 GLY A N 1
ATOM 886 C CA . GLY A 1 113 ? -19.331 -4.931 18.852 1.00 85.75 113 GLY A CA 1
ATOM 887 C C . GLY A 1 113 ? -18.098 -4.523 19.663 1.00 85.75 113 GLY A C 1
ATOM 888 O O . GLY A 1 113 ? -16.998 -5.004 19.391 1.00 85.75 113 GLY A O 1
ATOM 889 N N . HIS A 1 114 ? -18.227 -3.640 20.654 1.00 89.81 114 HIS A N 1
ATOM 890 C CA . HIS A 1 114 ? -17.102 -3.232 21.493 1.00 89.81 114 HIS A CA 1
ATOM 891 C C . HIS A 1 114 ? -16.684 -4.346 22.455 1.00 89.81 114 HIS A C 1
ATOM 893 O O . HIS A 1 114 ? -17.512 -5.069 23.005 1.00 89.81 114 HIS A O 1
ATOM 899 N N . LYS A 1 115 ? -15.380 -4.439 22.726 1.00 89.44 115 LYS A N 1
ATOM 900 C CA . LYS A 1 115 ? -14.869 -5.298 23.802 1.00 89.44 115 LYS A CA 1
ATOM 901 C C . LYS A 1 115 ? -15.027 -4.566 25.129 1.00 89.44 115 LYS A C 1
ATOM 903 O O . LYS A 1 115 ? -14.723 -3.378 25.204 1.00 89.44 115 LYS A O 1
ATOM 908 N N . VAL A 1 116 ? -15.456 -5.263 26.174 1.00 91.25 116 VAL A N 1
ATOM 909 C CA . VAL A 1 116 ? -15.613 -4.679 27.513 1.00 91.25 116 VAL A CA 1
ATOM 910 C C . VAL A 1 116 ? -14.611 -5.319 28.473 1.00 91.25 116 VAL A C 1
ATOM 912 O O . VAL A 1 116 ? -14.426 -6.534 28.434 1.00 91.25 116 VAL A O 1
ATOM 915 N N . LYS A 1 117 ? -13.949 -4.498 29.293 1.00 91.31 117 LYS A N 1
ATOM 916 C CA . LYS A 1 117 ? -13.030 -4.912 30.361 1.00 91.31 117 LYS A CA 1
ATOM 917 C C . LYS A 1 117 ? -13.478 -4.362 31.707 1.00 91.31 117 LYS A C 1
ATOM 919 O O . LYS A 1 117 ? -13.873 -3.175 31.743 1.00 91.31 117 LYS A O 1
#

Radius of gyration: 25.42 Å; Cα contacts (8 Å, |Δi|>4): 140; chains: 1; bounding box: 48×23×73 Å

Solvent-accessible surface area (backbone atoms only — not comparable to full-atom values): 6726 Å² total; per-residue (Å²): 130,92,72,78,65,37,44,54,88,64,51,81,61,66,47,29,31,34,28,43,76,88,68,48,76,74,44,77,33,43,43,67,56,48,52,47,55,13,56,74,71,73,36,37,31,34,41,77,35,78,91,42,92,58,24,32,29,35,30,38,54,60,71,62,48,52,51,53,52,51,53,50,52,51,51,50,52,67,68,56,69,80,64,52,78,46,78,65,91,82,63,96,85,63,50,72,70,59,49,51,56,49,50,54,51,52,50,54,38,47,76,73,59,27,47,77,81

Foldseek 3Di:
DPDDWQKQPSDDDQWEFEAEPVRDGPGIDGSVVNNVRLVVVVFMWTFPAVPDVVTYIYTHHPVVVVVVVVVVVVVVVVVPDPQEEAEDDDDPPDDPVRVVVSVVVVVVSVVVVHHYD

Sequence (117 aa):
MSSKPRINEAIRADSLRVIGEDGRQLGVLSRAEALAAAREAGLDLVEVSPDSSPPVARIVDWGKYNYQRTKQLQKSRAKSKPLDMKQMRIGLKISEHDLEVKLRKVRQFLEAGHKVK

=== Feature glossary ===
Legend for the data blocks above and below:

— What the protein is —

The amino-acid sequence is the protein's primary structure: the linear order of residues from the N-terminus to the C-terminus, written in one-letter code. Everything else here — the 3D coordinates, the secondary structure, the domain annotations — is ultimately a consequence of this string.

Database cross-references. InterPro integrates a dozen domain/family signature databases into unified entries with residue-range hits. GO terms attach function/process/location labels with evidence codes. CATH codes position the fold in a four-level structural taxonomy. Organism is the NCBI-taxonomy species name.

— Where its atoms are —

The mmCIF block holds the 3D Cartesian coordinates of each backbone atom (N, Cα, C, O) in ångströms. mmCIF is the PDB's canonical archive format — a tagged-loop text representation of the atomic model.

The six renders are orthographic views along the three Cartesian axes in both directions. Representation (cartoon, sticks, or surface) and color scheme (sequence-rainbow or by-chain) vary across proteins so the training set covers all the common visualization conventions.

— Local backbone conformation —

Secondary structure is the local, repeating backbone conformation. DSSP classifies it into eight states by reading the hydrogen-bond network: three helix types (H, G, I), two β types (E, B), two non-regular types (T, S), and unstructured coil (-).

SS3 is a coarse helix/strand/coil call (letters a/b/c) made by the P-SEA algorithm from inter-Cα distances and dihedrals. It is less detailed than DSSP but needs only Cα positions.

Backbone dihedral angles. Every residue except chain termini has a φ (preceding-C → N → Cα → C) and a ψ (N → Cα → C → next-N). They are reported in degrees following the IUPAC sign convention. Secondary structure is essentially a statement about which (φ, ψ) basin each residue occupies.

— Global shape and packing —

The geometric summary reports three shape descriptors. Rg (radius of gyration) measures how spread out the Cα atoms are about their centre of mass; compact globular proteins have small Rg, elongated or unfolded ones large. Cα contacts (<8 Å, |i−j|>4) count long-range residue pairs in spatial proximity — high for tightly packed folds, near zero for rods or random coil. The bounding-box extents give the protein's footprint along x, y, z in Å.

Solvent accessibility: the surface area of each residue that a 1.4 Å water probe can touch, in Å². When only backbone atoms are present the absolute values are lower than full-atom SASA (side chains contribute most of the area) and are flagged as backbone-only.

Plot images: a contact map (which residues are close in 3D, as an N×N binary image), a Ramachandran scatter (backbone torsion angles, revealing secondary-structure composition at a glance), and — for AlphaFold structures — a PAE heatmap (pairwise prediction confidence).

— Structural neighborhood —

Foldseek's 3Di representation compresses backbone geometry into a per-residue letter drawn from a learned twenty-state alphabet. It captures the tertiary interaction pattern around each residue — which residues are packed against it in space, regardless of where they are in sequence.

Structural nearest neighbors (via Foldseek easy-search vs the PDB). Reported per hit: target PDB id, E-value, and alignment TM-score. A TM-score above ~0.5 is the conventional threshold for 'same fold'.

— Confidence and disorder —

pLDDT (predicted Local Distance Difference Test) is AlphaFold's per-residue confidence score, ranging from 0 to 100. Values above 90 indicate high confidence (typically well-packed cores); 70–90 is confident; 50–70 low confidence; below 50 usually means the region is disordered or the prediction is unreliable there. AlphaFold stores pLDDT in the mmCIF B-factor column.

For experimental (PDB) structures, the B-factor (temperature factor) quantifies the positional spread of each atom in the crystal — a combination of thermal vibration and static disorder — in units of Å². High B-factors mark flexible loops or poorly resolved regions; low B-factors mark the rigid, well-ordered core.

Predicted Aligned Error (PAE) is an AlphaFold confidence matrix: entry (i, j) is the expected error in the position of residue j, in ångströms, when the prediction is superimposed on the true structure at residue i. Low PAE within a block of residues means that block is internally rigid and well-predicted; high PAE between two blocks means their relative placement is uncertain even if each block individually is confident.